Protein AF-A0A2M7EX98-F1 (afdb_monomer_lite)

pLDDT: mean 91.96, std 7.48, range [71.25, 97.62]

Foldseek 3Di:
DDVVVVVVVVCVVPDDDDPVNVLLVQLCVCQVPPDPPDPDDSVNSSVCSPDDDDDDDDD

Sequence (59 aa):
MRPRLDELLEKARNHEMTDEELKMQRASFVYGNAPEGSRITRESAAASVDHLRVRKMPA

Secondary structure (DSSP, 8-state):
--HHHHHHHHHHHT----HHHHHHHHHHHHHHTPPTT----HHHHHHHTT-----PPP-

Structure (mmCIF, N/CA/C/O backbone):
data_AF-A0A2M7EX98-F1
#
_entry.id   AF-A0A2M7EX98-F1
#
loop_
_atom_site.group_PDB
_atom_site.id
_atom_site.type_symbol
_atom_site.label_atom_id
_atom_site.label_alt_id
_atom_site.label_comp_id
_atom_site.label_asym_id
_atom_site.label_entity_id
_atom_site.label_seq_id
_atom_site.pdbx_PDB_ins_code
_atom_site.Cartn_x
_atom_site.Cartn_y
_atom_site.Cartn_z
_atom_site.occupancy
_atom_site.B_iso_or_equiv
_atom_site.auth_seq_id
_atom_site.auth_comp_id
_atom_site.auth_asym_id
_atom_site.auth_atom_id
_atom_site.pdbx_PDB_model_num
ATOM 1 N N . MET A 1 1 ? 8.354 -8.453 26.601 1.00 72.19 1 MET A N 1
ATOM 2 C CA . MET A 1 1 ? 7.161 -7.767 26.056 1.00 72.19 1 MET A CA 1
ATOM 3 C C . MET A 1 1 ? 7.593 -6.385 25.570 1.00 72.19 1 MET A C 1
ATOM 5 O O . MET A 1 1 ? 8.496 -5.832 26.190 1.00 72.19 1 MET A O 1
ATOM 9 N N . ARG A 1 2 ? 7.064 -5.866 24.451 1.00 93.81 2 ARG A N 1
ATOM 10 C CA . ARG A 1 2 ? 7.473 -4.570 23.867 1.00 93.81 2 ARG A CA 1
ATOM 11 C C . ARG A 1 2 ? 6.258 -3.629 23.873 1.00 93.81 2 ARG A C 1
ATOM 13 O O . ARG A 1 2 ? 5.621 -3.508 22.833 1.00 93.81 2 ARG A O 1
ATOM 20 N N . PRO A 1 3 ? 5.959 -2.934 24.990 1.00 94.94 3 PRO A N 1
ATOM 21 C C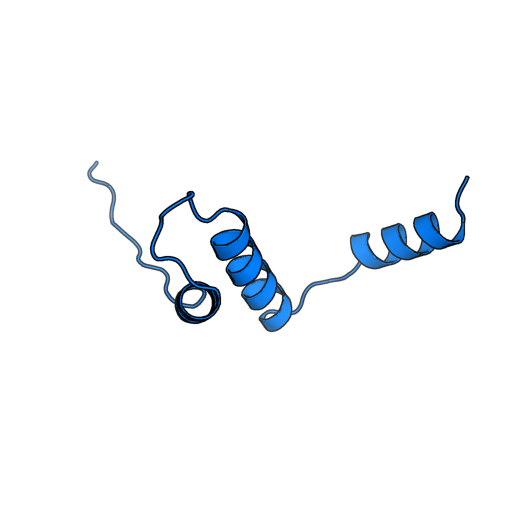A . PRO A 1 3 ? 4.696 -2.206 25.157 1.00 94.94 3 PRO A CA 1
ATOM 22 C C . PRO A 1 3 ? 4.407 -1.219 24.026 1.00 94.94 3 PRO A C 1
ATOM 24 O O . PRO A 1 3 ? 3.303 -1.167 23.501 1.00 94.94 3 PRO A O 1
ATOM 27 N N . ARG A 1 4 ? 5.441 -0.505 23.561 1.00 96.38 4 ARG A N 1
ATOM 28 C CA . ARG A 1 4 ? 5.296 0.436 22.450 1.00 96.38 4 ARG A CA 1
ATOM 29 C C . ARG A 1 4 ? 4.954 -0.238 21.119 1.00 96.38 4 ARG A C 1
ATOM 31 O O . ARG A 1 4 ? 4.237 0.341 20.312 1.00 96.38 4 ARG A O 1
ATOM 38 N N . LEU A 1 5 ? 5.488 -1.432 20.870 1.00 97.00 5 LEU A N 1
ATOM 39 C CA . LEU A 1 5 ? 5.140 -2.202 19.678 1.00 97.00 5 LEU A CA 1
ATOM 40 C C . LEU A 1 5 ? 3.691 -2.681 19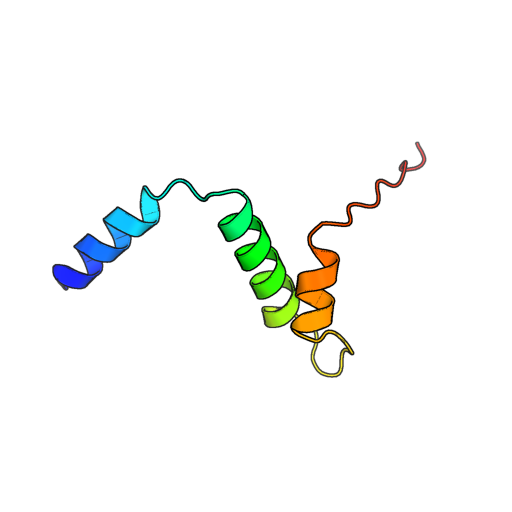.768 1.00 97.00 5 LEU A C 1
ATOM 42 O O . LEU A 1 5 ? 2.955 -2.542 18.799 1.00 97.00 5 LEU A O 1
ATOM 46 N N . ASP A 1 6 ? 3.286 -3.183 20.933 1.00 97.06 6 ASP A N 1
ATOM 47 C CA . ASP A 1 6 ? 1.933 -3.689 21.169 1.00 97.06 6 ASP A CA 1
ATOM 48 C C . ASP A 1 6 ? 0.889 -2.567 20.980 1.00 97.06 6 ASP A C 1
ATOM 50 O O . ASP A 1 6 ? -0.098 -2.753 20.272 1.00 97.06 6 ASP A O 1
ATOM 54 N N . GLU A 1 7 ? 1.167 -1.359 21.486 1.00 96.81 7 GLU A N 1
ATOM 55 C CA . GLU A 1 7 ? 0.351 -0.158 21.241 1.00 96.81 7 GLU A CA 1
ATOM 56 C C . GLU A 1 7 ? 0.211 0.185 19.750 1.00 96.81 7 GLU A C 1
ATOM 58 O O . GLU A 1 7 ? -0.870 0.551 19.289 1.00 96.81 7 GLU A O 1
ATOM 63 N N . LEU A 1 8 ? 1.310 0.126 18.991 1.00 97.62 8 LEU A N 1
ATOM 64 C CA . LEU A 1 8 ? 1.300 0.458 17.564 1.00 97.62 8 LEU A CA 1
ATOM 65 C C . LEU A 1 8 ? 0.528 -0.584 16.754 1.00 97.62 8 LEU A C 1
ATOM 67 O O . LEU A 1 8 ? -0.216 -0.217 15.846 1.00 97.62 8 LEU A O 1
ATOM 71 N N . LEU A 1 9 ? 0.677 -1.864 17.099 1.00 96.94 9 LEU A N 1
ATOM 72 C C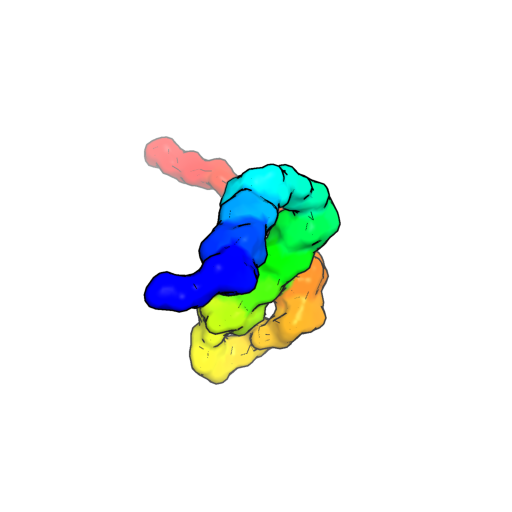A . LEU A 1 9 ? -0.061 -2.952 16.465 1.00 96.94 9 LEU A CA 1
ATOM 73 C C . LEU A 1 9 ? -1.560 -2.843 16.739 1.00 96.94 9 LEU A C 1
ATOM 75 O O . LEU A 1 9 ? -2.351 -3.043 15.821 1.00 96.94 9 LEU A O 1
ATOM 79 N N . GLU A 1 10 ? -1.953 -2.483 17.961 1.00 97.12 10 GLU A N 1
ATOM 80 C CA . GLU A 1 10 ? -3.366 -2.313 18.300 1.00 97.12 10 GLU A CA 1
ATOM 81 C C . GLU A 1 10 ? -3.994 -1.124 17.564 1.00 97.12 10 GLU A C 1
ATOM 83 O O . GLU A 1 10 ? -5.110 -1.221 17.058 1.00 97.12 10 GLU A O 1
ATOM 88 N N . LYS A 1 11 ? -3.253 -0.021 17.404 1.00 96.75 11 LYS A N 1
ATOM 89 C CA . LYS A 1 11 ? -3.698 1.102 16.565 1.00 96.75 11 LYS A CA 1
ATOM 90 C C . LYS A 1 11 ? -3.849 0.699 15.102 1.00 96.75 11 LYS A C 1
ATOM 92 O O . LYS A 1 11 ? -4.868 1.003 14.497 1.00 96.75 11 LYS A O 1
ATOM 97 N N . ALA A 1 12 ? -2.859 0.002 14.545 1.00 95.69 12 ALA A N 1
ATOM 98 C CA . ALA A 1 12 ? -2.886 -0.420 13.147 1.00 95.69 12 ALA A CA 1
ATOM 99 C C . ALA A 1 12 ? -4.018 -1.419 12.859 1.00 95.69 12 ALA A C 1
ATOM 101 O O . ALA A 1 12 ? -4.629 -1.356 11.799 1.00 95.69 12 ALA A O 1
ATOM 102 N N . ARG A 1 13 ? -4.323 -2.319 13.805 1.00 96.19 13 ARG A N 1
ATOM 103 C CA . ARG A 1 13 ? -5.402 -3.311 13.677 1.00 96.19 13 ARG A CA 1
ATOM 104 C C . ARG A 1 13 ? -6.781 -2.667 13.539 1.00 96.19 13 ARG A C 1
ATOM 106 O O . ARG A 1 13 ? -7.610 -3.188 12.804 1.00 96.19 13 ARG A O 1
ATOM 113 N N . ASN A 1 14 ? -7.009 -1.570 14.257 1.00 96.25 14 ASN A N 1
ATOM 114 C CA . ASN A 1 14 ? -8.299 -0.884 14.318 1.00 96.25 14 ASN A CA 1
ATOM 115 C C . ASN A 1 14 ? -8.372 0.338 13.387 1.00 96.25 14 ASN A C 1
ATOM 117 O O . ASN A 1 14 ? -9.316 1.119 13.469 1.00 96.25 14 ASN A O 1
ATOM 121 N N . HIS A 1 15 ? -7.369 0.534 12.527 1.00 96.31 15 HIS A N 1
ATOM 122 C CA . HIS A 1 15 ? -7.369 1.618 11.553 1.00 96.31 15 HIS A CA 1
ATOM 123 C C . HIS A 1 15 ? -8.288 1.271 10.380 1.00 96.31 15 HIS A C 1
ATOM 125 O O . HIS A 1 15 ? -7.991 0.369 9.594 1.00 96.31 15 HIS A O 1
ATOM 131 N N . GLU A 1 16 ? -9.394 2.000 10.246 1.00 96.69 16 GLU A N 1
ATOM 132 C CA . GLU A 1 16 ? -10.234 1.946 9.052 1.00 96.69 16 GLU A CA 1
ATOM 133 C C . GLU A 1 16 ? -9.534 2.685 7.914 1.00 96.69 16 GLU A C 1
ATOM 135 O O . GLU A 1 16 ? -9.356 3.903 7.947 1.00 96.69 16 GLU A O 1
ATOM 140 N N . MET A 1 17 ? -9.105 1.927 6.908 1.00 95.06 17 MET A N 1
ATOM 141 C CA . MET A 1 17 ? -8.405 2.488 5.763 1.00 95.06 17 MET A CA 1
ATOM 142 C C . MET A 1 17 ? -9.332 3.357 4.919 1.00 95.06 17 MET A C 1
ATOM 144 O O . MET A 1 17 ? -10.409 2.924 4.508 1.00 95.06 17 MET A O 1
ATOM 148 N N . THR A 1 18 ? -8.857 4.549 4.581 1.00 96.81 18 THR A N 1
ATOM 149 C CA . THR A 1 18 ? -9.479 5.381 3.549 1.00 96.81 18 THR A CA 1
ATOM 150 C C . THR A 1 18 ? -9.315 4.750 2.163 1.00 96.81 18 THR A C 1
ATOM 152 O O . THR A 1 18 ? -8.414 3.936 1.931 1.00 96.81 18 THR A O 1
ATOM 155 N N . ASP A 1 19 ? -10.142 5.167 1.202 1.00 94.56 19 ASP A N 1
ATOM 156 C CA . ASP A 1 19 ? -10.033 4.699 -0.186 1.00 94.56 19 ASP A CA 1
ATOM 157 C C . ASP A 1 19 ? -8.645 4.970 -0.783 1.00 94.56 19 ASP A C 1
ATOM 159 O O . ASP A 1 19 ? -8.089 4.123 -1.482 1.00 94.56 19 ASP A O 1
ATOM 163 N N . GLU A 1 20 ? -8.053 6.124 -0.470 1.00 94.50 20 GLU A N 1
ATOM 164 C CA . GLU A 1 20 ? -6.719 6.494 -0.944 1.00 94.50 20 GLU A CA 1
ATOM 165 C C . GLU A 1 20 ? -5.632 5.600 -0.333 1.00 94.50 20 GLU A C 1
ATOM 167 O O . GLU A 1 20 ? -4.764 5.089 -1.042 1.00 94.50 20 GLU A O 1
ATOM 172 N N . GLU A 1 21 ? -5.706 5.318 0.971 1.00 95.69 21 GLU A N 1
ATOM 173 C CA . GLU A 1 21 ? -4.790 4.375 1.619 1.00 95.69 21 GLU A CA 1
ATOM 174 C C . GLU A 1 21 ? -4.921 2.969 1.029 1.00 95.69 21 GLU A C 1
ATOM 176 O O . GLU A 1 21 ? -3.915 2.287 0.810 1.00 95.69 21 GLU A O 1
ATOM 181 N N . LEU A 1 22 ? -6.147 2.534 0.728 1.00 94.38 22 LEU A N 1
ATOM 182 C CA . LEU A 1 22 ? -6.395 1.234 0.119 1.00 94.38 22 LEU A CA 1
ATOM 183 C C . LEU A 1 22 ? -5.809 1.157 -1.296 1.00 94.38 22 LEU A C 1
ATOM 185 O O . LEU A 1 22 ? -5.173 0.157 -1.645 1.00 94.38 22 LEU A O 1
ATOM 189 N N . LYS A 1 23 ? -5.965 2.214 -2.100 1.00 94.38 23 LYS A N 1
ATOM 190 C CA . LYS A 1 23 ? -5.327 2.334 -3.420 1.00 94.38 23 LYS A CA 1
ATOM 191 C C . LYS A 1 23 ? -3.806 2.264 -3.317 1.00 94.38 23 LYS A C 1
ATOM 193 O O . LYS A 1 23 ? -3.181 1.472 -4.026 1.00 94.38 23 LYS A O 1
ATOM 198 N N . MET A 1 24 ? -3.207 3.013 -2.391 1.00 94.44 24 MET A N 1
ATOM 199 C CA . MET A 1 24 ? -1.759 2.994 -2.163 1.00 94.44 24 MET A CA 1
ATOM 200 C C . MET A 1 24 ? -1.250 1.614 -1.724 1.00 94.44 24 MET A C 1
ATOM 202 O O . MET A 1 24 ? -0.207 1.158 -2.207 1.00 94.44 24 MET A O 1
ATOM 206 N N . GLN A 1 25 ? -1.984 0.915 -0.851 1.00 95.00 25 GLN A N 1
ATOM 207 C CA . GLN A 1 25 ? -1.635 -0.450 -0.448 1.00 95.00 25 GLN A CA 1
ATOM 208 C C . GLN A 1 25 ? -1.709 -1.425 -1.622 1.00 95.00 25 GLN A C 1
ATOM 210 O O . GLN A 1 25 ? -0.798 -2.230 -1.800 1.00 95.00 25 GLN A O 1
ATOM 215 N N . ARG A 1 26 ? -2.734 -1.326 -2.479 1.00 95.25 26 ARG A N 1
ATOM 216 C CA . ARG A 1 26 ? -2.832 -2.153 -3.695 1.00 95.25 26 ARG A CA 1
ATOM 217 C C . ARG A 1 26 ? -1.653 -1.918 -4.635 1.00 95.25 26 ARG A C 1
ATOM 219 O O . ARG A 1 26 ? -1.063 -2.8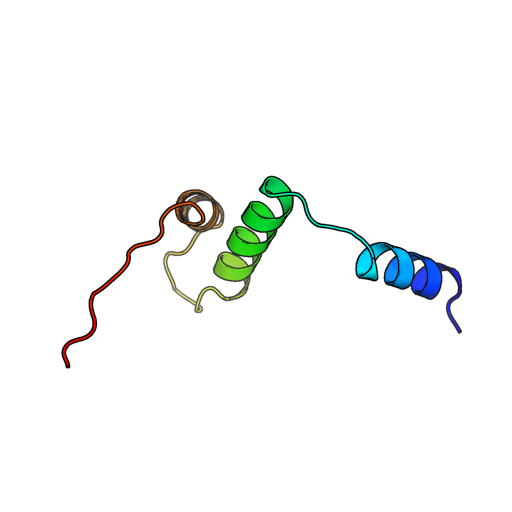85 -5.111 1.00 95.25 26 ARG A O 1
ATOM 226 N N . ALA A 1 27 ? -1.270 -0.661 -4.863 1.00 96.06 27 ALA A N 1
ATOM 227 C CA . ALA A 1 27 ? -0.126 -0.327 -5.713 1.00 96.06 27 ALA A CA 1
ATOM 228 C C . ALA A 1 27 ? 1.170 -0.918 -5.140 1.00 96.06 27 ALA A C 1
ATOM 230 O O . ALA A 1 27 ? 1.948 -1.551 -5.857 1.00 96.06 27 ALA A O 1
ATOM 231 N N . SER A 1 28 ? 1.361 -0.767 -3.827 1.00 96.25 28 SER A N 1
ATOM 232 C CA . SER A 1 28 ? 2.507 -1.325 -3.106 1.00 96.25 28 SER A CA 1
ATOM 233 C C . SER A 1 28 ? 2.532 -2.849 -3.171 1.00 96.25 28 SER A C 1
ATOM 235 O O . SER A 1 28 ? 3.595 -3.427 -3.373 1.00 96.25 28 SER A O 1
ATOM 237 N N . PHE A 1 29 ? 1.373 -3.501 -3.066 1.00 95.69 29 PHE A N 1
ATOM 238 C CA . PHE A 1 29 ? 1.247 -4.949 -3.186 1.00 95.69 29 PHE A CA 1
ATOM 239 C C . PHE A 1 29 ? 1.645 -5.438 -4.581 1.00 95.69 29 PHE A C 1
ATOM 241 O O . PHE A 1 29 ? 2.455 -6.357 -4.688 1.00 95.69 29 PHE A O 1
ATOM 248 N N . VAL A 1 30 ? 1.125 -4.813 -5.643 1.00 94.56 30 VAL A N 1
ATOM 249 C CA . VAL A 1 30 ? 1.448 -5.176 -7.034 1.00 94.56 30 VAL A CA 1
ATOM 250 C C . VAL A 1 30 ? 2.940 -5.016 -7.306 1.00 94.56 30 VAL A C 1
ATOM 252 O O . VAL A 1 30 ? 3.560 -5.930 -7.839 1.00 94.56 30 VAL A O 1
ATOM 255 N N . TYR A 1 31 ? 3.527 -3.883 -6.915 1.00 95.94 31 TYR A N 1
ATOM 256 C CA . TYR A 1 31 ? 4.953 -3.643 -7.121 1.00 95.94 31 TYR A CA 1
ATOM 257 C C . TYR A 1 31 ? 5.829 -4.560 -6.254 1.00 95.94 31 TYR A C 1
ATOM 259 O O . TYR A 1 31 ? 6.793 -5.136 -6.746 1.00 95.94 31 TYR A O 1
ATOM 267 N N . GLY A 1 32 ? 5.482 -4.745 -4.977 1.00 96.12 32 GLY A N 1
ATOM 268 C CA . GLY A 1 32 ? 6.232 -5.595 -4.048 1.00 96.12 32 GLY A CA 1
ATOM 269 C C . GLY A 1 32 ? 6.187 -7.085 -4.393 1.00 96.12 32 GLY A C 1
ATOM 270 O O . GLY A 1 32 ? 7.092 -7.819 -4.011 1.00 96.12 32 GLY A O 1
ATOM 271 N N . ASN A 1 33 ? 5.167 -7.520 -5.138 1.00 96.31 33 ASN A N 1
ATOM 272 C CA . ASN A 1 33 ? 5.034 -8.885 -5.655 1.00 96.31 33 ASN A CA 1
ATOM 273 C C . ASN A 1 33 ? 5.302 -8.971 -7.166 1.00 96.31 33 ASN A C 1
ATOM 275 O O . ASN A 1 33 ? 4.963 -9.976 -7.796 1.00 96.31 33 ASN A O 1
ATOM 279 N N . ALA A 1 34 ? 5.874 -7.928 -7.769 1.00 96.12 34 ALA A N 1
ATOM 280 C CA . ALA A 1 34 ? 6.231 -7.957 -9.176 1.00 96.12 34 ALA A CA 1
ATOM 281 C C . ALA A 1 34 ? 7.253 -9.084 -9.418 1.00 96.12 34 ALA A C 1
ATOM 283 O O . ALA A 1 34 ? 8.268 -9.137 -8.718 1.00 96.12 34 ALA A O 1
ATOM 284 N N . PRO A 1 35 ? 7.026 -9.980 -10.397 1.00 96.62 35 PRO A N 1
ATOM 285 C CA . PRO A 1 35 ? 7.997 -11.013 -10.722 1.00 96.62 35 PRO A CA 1
ATOM 286 C C . PRO A 1 35 ? 9.348 -10.402 -11.087 1.00 96.62 35 PRO A C 1
ATOM 288 O O . PRO A 1 35 ? 9.415 -9.348 -11.733 1.00 96.62 35 PRO A O 1
ATOM 291 N N . GLU A 1 36 ? 10.421 -11.090 -10.716 1.00 94.44 36 GLU A N 1
ATOM 292 C CA . GLU A 1 36 ? 11.770 -10.687 -11.093 1.00 94.44 36 GLU A CA 1
ATOM 293 C C . GLU A 1 36 ? 11.900 -10.613 -12.624 1.00 94.44 36 GLU A C 1
ATOM 295 O O . GLU A 1 36 ? 11.381 -11.458 -13.356 1.00 94.44 36 GLU A O 1
ATOM 300 N N . GLY A 1 37 ? 12.532 -9.548 -13.124 1.00 94.69 37 GLY A N 1
ATOM 301 C CA . GLY A 1 37 ? 12.643 -9.278 -14.562 1.00 94.69 37 GLY A CA 1
ATOM 302 C C . GLY A 1 37 ? 11.352 -8.793 -15.241 1.00 94.69 37 GLY A C 1
ATOM 303 O O . GLY A 1 37 ? 11.353 -8.565 -16.453 1.00 94.69 37 GLY A O 1
ATOM 304 N N . SER A 1 38 ? 10.251 -8.606 -14.501 1.00 95.94 38 SER A N 1
ATOM 305 C CA . SER A 1 38 ? 9.044 -7.986 -15.053 1.00 95.94 38 SER A CA 1
ATOM 306 C C . SER A 1 38 ? 9.248 -6.492 -15.337 1.00 95.94 38 SER A C 1
ATOM 308 O O . SER A 1 38 ? 10.152 -5.840 -14.821 1.00 95.94 38 SER A O 1
ATOM 310 N N . ARG A 1 39 ? 8.372 -5.927 -16.175 1.00 96.31 39 ARG A N 1
ATOM 311 C CA . ARG A 1 39 ? 8.357 -4.489 -16.500 1.00 96.31 39 ARG A CA 1
ATOM 312 C C . ARG A 1 39 ? 7.475 -3.669 -15.551 1.00 96.31 39 ARG A C 1
ATOM 314 O O . ARG A 1 39 ? 7.152 -2.528 -15.867 1.00 96.31 39 ARG A O 1
ATOM 321 N N . ILE A 1 40 ? 7.029 -4.255 -14.440 1.00 95.75 40 ILE A N 1
ATOM 322 C CA . ILE A 1 40 ? 6.161 -3.572 -13.479 1.00 95.75 40 ILE A CA 1
ATOM 323 C C . ILE A 1 40 ? 7.018 -2.589 -12.684 1.00 95.75 40 ILE A C 1
ATOM 325 O O . ILE A 1 40 ? 7.869 -2.980 -11.891 1.00 95.75 40 ILE A O 1
ATOM 329 N N . THR A 1 41 ? 6.773 -1.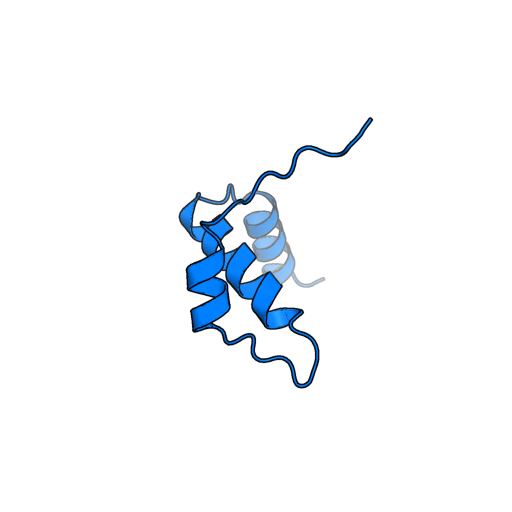302 -12.895 1.00 95.88 41 THR A N 1
ATOM 330 C CA . THR A 1 41 ? 7.348 -0.222 -12.090 1.00 95.88 41 THR A CA 1
ATOM 331 C C . THR A 1 41 ? 6.352 0.249 -11.039 1.00 95.88 41 THR A C 1
ATOM 333 O O . THR A 1 41 ? 5.145 -0.003 -11.151 1.00 95.88 41 THR A O 1
ATOM 336 N N . ARG A 1 42 ? 6.839 0.988 -10.040 1.00 93.62 42 ARG A N 1
ATOM 337 C CA . ARG A 1 42 ? 5.992 1.609 -9.017 1.00 93.62 42 ARG A C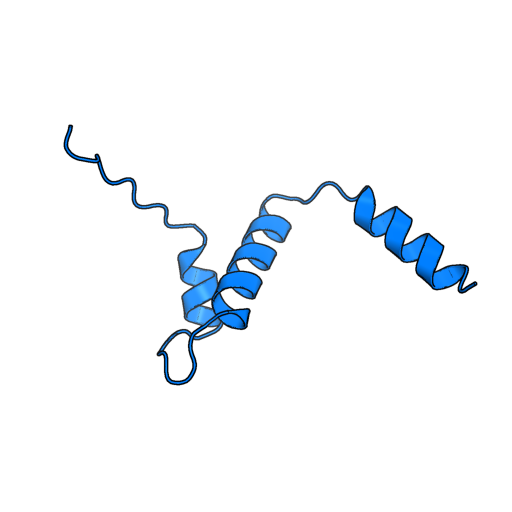A 1
ATOM 338 C C . ARG A 1 42 ? 4.939 2.528 -9.644 1.00 93.62 42 ARG A C 1
ATOM 340 O O . ARG A 1 42 ? 3.785 2.506 -9.229 1.00 93.62 42 ARG A O 1
ATOM 347 N N . GLU A 1 43 ? 5.318 3.277 -10.674 1.00 95.19 43 GLU A N 1
ATOM 348 C CA . GLU A 1 43 ? 4.447 4.203 -11.403 1.00 95.19 43 GLU A CA 1
ATOM 349 C C . GLU A 1 43 ? 3.374 3.439 -12.182 1.00 95.19 43 GLU A C 1
ATOM 351 O O . GLU A 1 43 ? 2.199 3.792 -12.124 1.00 95.19 43 GLU A O 1
ATOM 356 N N . SER A 1 44 ? 3.756 2.349 -12.860 1.00 94.56 44 SER A N 1
ATOM 357 C CA . SER A 1 44 ? 2.797 1.508 -13.583 1.00 94.56 44 SER A CA 1
ATOM 358 C C . SER A 1 44 ? 1.800 0.826 -12.641 1.00 94.56 44 SER A C 1
ATOM 360 O O . SER A 1 44 ? 0.613 0.748 -12.953 1.00 94.56 44 SER A O 1
ATOM 362 N N . ALA A 1 45 ? 2.258 0.388 -11.462 1.00 94.25 45 ALA A N 1
ATOM 363 C CA . ALA A 1 45 ? 1.405 -0.211 -10.448 1.00 94.25 45 ALA A CA 1
ATOM 364 C C . ALA A 1 45 ? 0.406 0.820 -9.912 1.00 94.25 45 ALA A C 1
ATOM 366 O O . ALA A 1 45 ? -0.793 0.547 -9.916 1.00 94.25 45 ALA A O 1
ATOM 367 N N . ALA A 1 46 ? 0.875 2.019 -9.548 1.00 94.06 46 ALA A N 1
ATOM 368 C CA . ALA A 1 46 ? 0.026 3.116 -9.088 1.00 94.06 46 ALA A CA 1
ATOM 369 C C . ALA A 1 46 ? -1.016 3.530 -10.138 1.00 94.06 46 ALA A C 1
ATOM 371 O O . ALA A 1 46 ? -2.183 3.688 -9.804 1.00 94.06 46 ALA A O 1
ATOM 372 N N . ALA A 1 47 ? -0.638 3.615 -11.416 1.00 92.69 47 ALA A N 1
ATOM 373 C CA . ALA A 1 47 ? -1.578 3.924 -12.494 1.00 92.69 47 ALA A CA 1
ATOM 374 C C . ALA A 1 47 ? -2.637 2.825 -12.710 1.00 92.69 47 ALA A C 1
ATOM 376 O O . ALA A 1 47 ? -3.705 3.087 -13.254 1.00 92.69 47 ALA A O 1
ATOM 377 N N . SER A 1 48 ? -2.353 1.584 -12.304 1.00 89.56 48 SER A N 1
ATOM 378 C CA . SER A 1 48 ? -3.223 0.433 -12.572 1.00 89.56 48 SER A CA 1
ATOM 379 C C . SER A 1 48 ? -4.308 0.183 -11.519 1.00 89.56 48 SER A C 1
ATOM 381 O O . SER A 1 48 ? -5.291 -0.488 -11.832 1.00 89.56 48 SER A O 1
ATOM 383 N N . VAL A 1 49 ? -4.171 0.704 -10.291 1.00 89.50 49 VAL A N 1
ATOM 384 C CA . VAL A 1 49 ? -5.040 0.306 -9.157 1.00 89.50 49 VAL A CA 1
ATOM 385 C C . VAL A 1 49 ? -6.505 0.713 -9.301 1.00 89.50 49 VAL A C 1
ATOM 387 O O . VAL A 1 49 ? -7.364 0.131 -8.635 1.00 89.50 49 VAL A O 1
ATOM 390 N N . ASP A 1 50 ? -6.787 1.659 -10.194 1.00 86.06 50 ASP A N 1
ATOM 391 C CA . ASP A 1 50 ? -8.131 2.159 -10.481 1.00 86.06 50 ASP A CA 1
ATOM 392 C C . ASP A 1 50 ? -8.783 1.461 -11.692 1.00 86.06 50 ASP A C 1
ATOM 394 O O . ASP A 1 50 ? -9.949 1.701 -12.010 1.00 86.06 50 ASP A O 1
ATOM 398 N N . HIS A 1 51 ? -8.066 0.557 -12.369 1.00 81.19 51 HIS A N 1
ATOM 399 C CA . HIS A 1 51 ? -8.540 -0.112 -13.579 1.00 81.19 51 HIS A CA 1
ATOM 400 C C . HIS A 1 51 ? -8.968 -1.559 -13.310 1.00 81.19 51 HIS A C 1
ATOM 402 O O . HIS A 1 51 ? -8.174 -2.496 -13.366 1.00 81.19 51 HIS A O 1
ATOM 408 N N . LEU A 1 52 ? -10.270 -1.767 -13.095 1.00 75.19 52 LEU A N 1
ATOM 409 C CA . LEU A 1 52 ? -10.868 -3.102 -13.014 1.00 75.19 52 LEU A CA 1
ATOM 410 C C . LEU A 1 52 ? -11.438 -3.525 -14.371 1.00 75.19 52 LEU A C 1
ATOM 412 O O . LEU A 1 52 ? -12.397 -2.939 -14.873 1.00 75.19 52 LEU A O 1
ATOM 416 N N . ARG A 1 53 ? -10.883 -4.591 -14.958 1.00 77.50 53 ARG A N 1
ATOM 417 C CA . ARG A 1 53 ? -11.448 -5.224 -16.158 1.00 77.50 53 ARG A CA 1
ATOM 418 C C . ARG A 1 53 ? -12.256 -6.458 -15.772 1.00 77.50 53 ARG A C 1
ATOM 420 O O . ARG A 1 53 ? -11.691 -7.511 -15.492 1.00 77.50 53 ARG A O 1
ATOM 427 N N . VAL A 1 54 ? -13.580 -6.354 -15.831 1.00 80.56 54 VAL A N 1
ATOM 428 C CA . VAL A 1 54 ? -14.478 -7.503 -15.643 1.00 80.56 54 VAL A CA 1
ATOM 429 C C . VAL A 1 54 ? -14.510 -8.332 -16.930 1.00 80.56 54 VAL A C 1
ATOM 431 O O . VAL A 1 54 ? -14.815 -7.816 -18.006 1.00 80.56 54 VAL A O 1
ATOM 434 N N . ARG A 1 55 ? -14.186 -9.626 -16.839 1.00 81.50 55 ARG A N 1
ATOM 435 C CA . ARG A 1 55 ? -14.387 -10.593 -17.928 1.00 81.50 55 ARG A CA 1
ATOM 436 C C . ARG A 1 55 ? -15.547 -11.512 -17.571 1.00 81.50 55 ARG A C 1
ATOM 438 O O . ARG A 1 55 ? -15.587 -12.061 -16.476 1.00 81.50 55 ARG A O 1
ATOM 445 N N . LYS A 1 56 ? -16.472 -11.697 -18.513 1.00 80.19 56 LYS A N 1
ATOM 446 C CA . LYS A 1 56 ? -17.522 -12.710 -18.400 1.00 80.19 56 LYS A CA 1
ATOM 447 C C . LYS A 1 56 ? -16.865 -14.078 -18.593 1.00 80.19 56 LYS A C 1
ATOM 449 O O . LYS A 1 56 ? -16.266 -14.311 -19.642 1.00 80.19 56 LYS A O 1
ATOM 454 N N . MET A 1 57 ? -16.922 -14.936 -17.578 1.00 72.50 57 MET A N 1
ATOM 455 C CA . MET A 1 57 ? -16.484 -16.325 -17.721 1.00 72.50 57 MET A CA 1
ATOM 456 C C . MET A 1 57 ? -17.491 -17.065 -18.619 1.00 72.50 57 MET A C 1
ATOM 458 O O . MET A 1 57 ? -18.696 -16.843 -18.458 1.00 72.50 57 MET A O 1
ATOM 462 N N . PRO A 1 58 ? -17.038 -17.884 -19.586 1.00 71.25 58 PRO A N 1
ATOM 463 C CA . PRO A 1 58 ? -17.930 -18.787 -20.304 1.00 71.25 58 PRO A CA 1
ATOM 464 C C . PRO A 1 58 ? -18.530 -19.811 -19.327 1.00 71.25 58 PRO A C 1
ATOM 466 O O . PRO A 1 58 ? -17.886 -20.162 -18.338 1.00 71.25 58 PRO A O 1
ATOM 469 N N . ALA A 1 59 ? -19.781 -20.196 -19.594 1.00 71.69 59 ALA A N 1
ATOM 470 C CA . ALA A 1 59 ? -20.556 -21.147 -18.795 1.00 71.69 59 ALA A CA 1
ATOM 471 C C . ALA A 1 59 ? -19.970 -22.563 -18.841 1.00 71.69 59 ALA A C 1
ATOM 473 O O . ALA A 1 59 ? -19.378 -22.912 -19.889 1.00 71.69 59 ALA A O 1
#

Radius of gyration: 16.7 Å; chains: 1; bounding box: 33×28×46 Å